Protein AF-A0A833PHZ0-F1 (afdb_monomer_lite)

Radius of gyration: 19.5 Å; chains: 1; bounding box: 39×34×59 Å

pLDDT: mean 74.81, std 15.85, range [38.16, 96.31]

Sequence (160 aa):
MSDGTDTYTISDLANEIWSNSSKGFELNLDNIILKSDTEKIKIKILSSNVYVPFDQYNLILNQSTQLLPIYKHTYAQTTNDQKMYQIDFENYGMLTINQEIKGHLSLVYTQGEDTVSCGDRNISCKGLSVDQLKQNFTFNNVKIGSDTINGNFYFAGVFQ

Foldseek 3Di:
DDPPPFDWDFDDDPPDQWDDDPFWIWGWQFFGWTATPVDRPDTDTDTDIDTGTQPAWAKDKQNHDTWAWPVVQWDWDDDDQWIWTWTATDQQFIKIWIQGVVGAIKIWTDDPPDIFIAADNVGHQPQWDADPQRFKIAHDQGDTPPMGIGIIGGHPDDDD

Structure (mmCIF, N/CA/C/O backbone):
data_AF-A0A833PHZ0-F1
#
_entry.id   AF-A0A833PHZ0-F1
#
loop_
_atom_site.group_PDB
_atom_site.id
_atom_site.type_symbol
_atom_site.label_atom_id
_atom_site.label_alt_id
_atom_site.label_comp_id
_atom_site.label_asym_id
_atom_site.label_entity_id
_atom_site.label_seq_id
_atom_site.pdbx_PDB_ins_code
_atom_site.Cartn_x
_atom_site.Cartn_y
_atom_site.Cartn_z
_atom_site.occupancy
_atom_site.B_iso_or_equiv
_atom_site.auth_seq_id
_atom_site.auth_comp_id
_atom_site.auth_asym_id
_atom_site.auth_atom_id
_atom_site.pdbx_PDB_model_num
ATOM 1 N N . MET A 1 1 ? -14.224 15.775 39.101 1.00 38.16 1 MET A N 1
ATOM 2 C CA . MET A 1 1 ? -15.000 14.532 38.916 1.00 38.16 1 MET A CA 1
ATOM 3 C C . MET A 1 1 ? -14.149 13.665 38.011 1.00 38.16 1 MET A C 1
ATOM 5 O O . MET A 1 1 ? -13.716 14.188 36.995 1.00 38.16 1 MET A O 1
ATOM 9 N N . SER A 1 2 ? -13.751 12.458 38.425 1.00 39.41 2 SER A N 1
ATOM 10 C CA . SER A 1 2 ? -12.948 11.598 37.550 1.00 39.41 2 SER A CA 1
ATOM 11 C C . SER A 1 2 ? -13.857 11.051 36.458 1.00 39.41 2 SER A C 1
ATOM 13 O O . SER A 1 2 ? -14.816 10.349 36.781 1.00 39.41 2 SER A O 1
ATOM 15 N N . ASP A 1 3 ? -13.563 11.364 35.200 1.00 39.84 3 ASP A N 1
ATOM 16 C CA . ASP A 1 3 ? -14.114 10.639 34.058 1.00 39.84 3 ASP A CA 1
ATOM 17 C C . ASP A 1 3 ? -13.583 9.205 34.130 1.00 39.84 3 ASP A C 1
ATOM 19 O O . ASP A 1 3 ? -12.481 8.892 33.678 1.00 39.84 3 ASP A O 1
ATOM 23 N N . GLY A 1 4 ? -14.331 8.350 34.830 1.00 43.94 4 GLY A N 1
ATOM 24 C CA . GLY A 1 4 ? -14.030 6.936 34.983 1.00 43.94 4 GLY A CA 1
ATOM 25 C C . GLY A 1 4 ? -14.159 6.270 33.626 1.00 43.94 4 GLY A C 1
ATOM 26 O O . GLY A 1 4 ? -15.249 5.879 33.221 1.00 43.94 4 GLY A O 1
ATOM 27 N N . THR A 1 5 ? -13.052 6.196 32.897 1.00 52.91 5 THR A N 1
ATOM 28 C CA . THR A 1 5 ? -12.986 5.402 31.677 1.00 52.91 5 THR A CA 1
ATOM 29 C C . THR A 1 5 ? -12.946 3.948 32.127 1.00 52.91 5 THR A C 1
ATOM 31 O O . THR A 1 5 ? -11.944 3.503 32.683 1.00 52.91 5 THR A O 1
ATOM 34 N N . ASP A 1 6 ? -14.061 3.235 31.981 1.00 55.09 6 ASP A N 1
ATOM 35 C CA . ASP A 1 6 ? -14.104 1.806 32.278 1.00 55.09 6 ASP A CA 1
ATOM 36 C C . ASP A 1 6 ? -13.155 1.067 31.323 1.00 55.09 6 ASP A C 1
ATOM 38 O O . ASP A 1 6 ? -13.377 1.036 30.110 1.00 55.09 6 ASP A O 1
ATOM 42 N N . THR A 1 7 ? -12.116 0.445 31.874 1.00 54.03 7 THR A N 1
ATOM 43 C CA . THR A 1 7 ? -11.225 -0.456 31.136 1.00 54.03 7 THR A CA 1
ATOM 44 C C . THR A 1 7 ? -11.801 -1.872 31.167 1.00 54.03 7 THR A C 1
ATOM 46 O O . THR A 1 7 ? -12.229 -2.357 32.219 1.00 54.03 7 THR A O 1
ATOM 49 N N . TYR A 1 8 ? -11.825 -2.533 30.007 1.00 58.41 8 TYR A N 1
ATOM 50 C CA . TYR A 1 8 ? -12.298 -3.909 29.860 1.00 58.41 8 TYR A CA 1
ATOM 51 C C . TYR A 1 8 ? -11.188 -4.793 29.295 1.00 58.41 8 TYR A C 1
ATOM 53 O O . TYR A 1 8 ? -10.456 -4.378 28.396 1.00 58.41 8 TYR A O 1
ATOM 61 N N . THR A 1 9 ? -11.111 -6.030 29.779 1.00 53.06 9 THR A N 1
ATOM 62 C CA . THR A 1 9 ? -10.201 -7.056 29.264 1.00 53.06 9 THR A CA 1
ATOM 63 C C . THR A 1 9 ? -10.953 -8.076 28.407 1.00 53.06 9 THR A C 1
ATOM 65 O O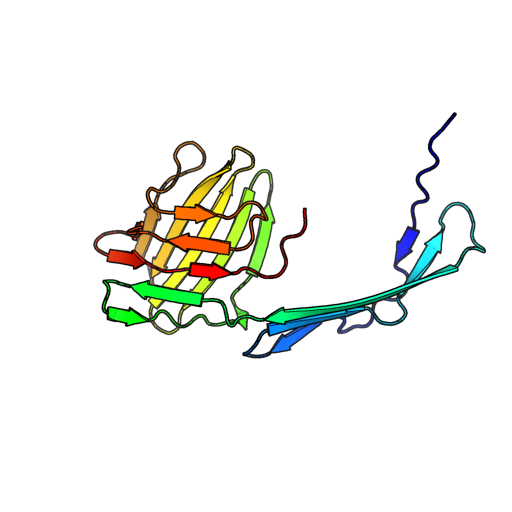 . THR A 1 9 ? -12.086 -8.466 28.708 1.00 53.06 9 THR A O 1
ATOM 68 N N . ILE A 1 10 ? -10.323 -8.496 27.305 1.00 59.22 10 ILE A N 1
ATOM 69 C CA . ILE A 1 10 ? -10.825 -9.559 26.426 1.00 59.22 10 ILE A CA 1
ATOM 70 C C . ILE A 1 10 ? -10.413 -10.895 27.038 1.00 59.22 10 ILE A C 1
ATOM 72 O O . ILE A 1 10 ? -9.230 -11.117 27.286 1.00 59.22 10 ILE A O 1
ATOM 76 N N . SER A 1 11 ? -11.385 -11.766 27.309 1.00 56.97 11 SER A N 1
ATOM 77 C CA . SER A 1 11 ? -11.133 -12.998 28.073 1.00 56.97 11 SER A CA 1
ATOM 78 C C . SER A 1 11 ? -11.294 -14.301 27.295 1.00 56.97 11 SER A C 1
ATOM 80 O O . SER A 1 11 ? -10.851 -15.332 27.789 1.00 56.97 11 SER A O 1
ATOM 82 N N . ASP A 1 12 ? -11.880 -14.249 26.101 1.00 54.75 12 ASP A N 1
ATOM 83 C CA . ASP A 1 12 ? -12.047 -15.401 25.214 1.00 54.75 12 ASP A CA 1
ATOM 84 C C . ASP A 1 12 ? -12.033 -14.889 23.771 1.00 54.75 12 ASP A C 1
ATOM 86 O O . ASP A 1 12 ? -13.008 -14.306 23.294 1.00 54.75 12 ASP A O 1
ATOM 90 N N . LEU A 1 13 ? -10.883 -15.011 23.108 1.00 53.28 13 LEU A N 1
ATOM 91 C CA . LEU A 1 13 ? -10.749 -14.708 21.688 1.00 53.28 13 LEU A CA 1
ATOM 92 C C . LEU A 1 13 ? -10.835 -16.041 20.940 1.00 53.28 13 LEU A C 1
ATOM 94 O O . LEU A 1 13 ? -10.056 -16.949 21.233 1.00 53.28 13 LEU A O 1
ATOM 98 N N . ALA A 1 14 ? -11.767 -16.180 19.995 1.00 58.47 14 ALA A N 1
ATOM 99 C CA . ALA A 1 14 ? -11.795 -17.362 19.139 1.00 58.47 14 ALA A CA 1
ATOM 100 C C . ALA A 1 14 ? -10.457 -17.496 18.385 1.00 58.47 14 ALA A C 1
ATOM 102 O O . ALA A 1 14 ? -9.856 -16.493 17.998 1.00 58.47 14 ALA A O 1
ATOM 103 N N . ASN A 1 15 ? -10.001 -18.734 18.162 1.00 53.81 15 ASN A N 1
ATOM 104 C CA . ASN A 1 15 ? -8.712 -19.002 17.508 1.00 53.81 15 ASN A CA 1
ATOM 105 C C . ASN A 1 15 ? -8.618 -18.416 16.085 1.00 53.81 15 ASN A C 1
ATOM 107 O O . ASN A 1 15 ? -7.516 -18.168 15.608 1.00 53.81 15 ASN A O 1
ATOM 111 N N . GLU A 1 16 ? -9.756 -18.168 15.431 1.00 54.94 16 GLU A N 1
ATOM 112 C CA . GLU A 1 16 ? -9.846 -17.542 14.109 1.00 54.94 16 GLU A CA 1
ATOM 113 C C . GLU A 1 16 ? -10.962 -16.485 14.109 1.00 54.94 16 GLU A C 1
ATOM 115 O O . GLU A 1 16 ? -12.099 -16.749 13.731 1.00 54.94 16 GLU A O 1
ATOM 120 N N . ILE A 1 17 ? -10.646 -15.275 14.578 1.00 53.19 17 ILE A N 1
ATOM 121 C CA . ILE A 1 17 ? -11.541 -14.101 14.480 1.00 53.19 17 ILE A CA 1
ATOM 122 C C . ILE A 1 17 ? -11.432 -13.379 13.132 1.00 53.19 17 ILE A C 1
ATOM 124 O O . ILE A 1 17 ? -12.226 -12.487 12.833 1.00 53.19 17 ILE A O 1
ATOM 128 N N . TRP A 1 18 ? -10.437 -13.740 12.323 1.00 54.25 18 TRP A N 1
ATOM 129 C CA . TRP A 1 18 ? -10.233 -13.188 10.995 1.00 54.25 18 TRP A CA 1
ATOM 130 C C . TRP A 1 18 ? -10.077 -14.300 9.965 1.00 54.25 18 TRP A C 1
ATOM 132 O O . TRP A 1 18 ? -9.490 -15.347 10.241 1.00 54.25 18 TRP A O 1
ATOM 142 N N . SER A 1 19 ? -10.546 -14.043 8.748 1.00 49.50 19 SER A N 1
ATOM 143 C CA . SER A 1 19 ? -10.269 -14.883 7.590 1.00 49.50 19 SER A CA 1
ATOM 144 C C . SER A 1 19 ? -9.878 -14.024 6.389 1.00 49.50 19 SER A C 1
ATOM 146 O O . SER A 1 19 ? -10.340 -12.894 6.223 1.00 49.50 19 SER A O 1
ATOM 148 N N . ASN A 1 20 ? -8.982 -14.559 5.562 1.00 48.84 20 ASN A N 1
ATOM 149 C CA . ASN A 1 20 ? -8.553 -13.925 4.322 1.00 48.84 20 ASN A CA 1
ATOM 150 C C . ASN A 1 20 ? -9.109 -14.721 3.143 1.00 48.84 20 ASN A C 1
ATOM 152 O O . ASN A 1 20 ? -8.889 -15.928 3.044 1.00 48.84 20 ASN A O 1
ATOM 156 N N . SER A 1 21 ? -9.774 -14.037 2.216 1.00 58.16 21 SER A N 1
ATOM 157 C CA . SER A 1 21 ? -10.143 -14.587 0.910 1.00 58.16 21 SER A CA 1
ATOM 158 C C . SER A 1 21 ? -9.359 -13.888 -0.202 1.00 58.16 21 SER A C 1
ATOM 160 O O . SER A 1 21 ? -8.727 -12.860 0.016 1.00 58.16 21 SER A O 1
ATOM 162 N N . SER A 1 22 ? -9.448 -14.380 -1.438 1.00 54.06 22 SER A N 1
ATOM 163 C CA . SER A 1 22 ? -8.901 -13.660 -2.599 1.00 54.06 22 SER A CA 1
ATOM 164 C C . SER A 1 22 ? -9.659 -12.365 -2.940 1.00 54.06 22 SER A C 1
ATOM 166 O O . SER A 1 22 ? -9.317 -11.708 -3.919 1.00 54.06 22 SER A O 1
ATOM 168 N N . LYS A 1 23 ? -10.736 -12.039 -2.211 1.00 54.50 23 LYS A N 1
ATOM 169 C CA . LYS A 1 23 ? -11.645 -10.916 -2.492 1.00 54.50 23 LYS A CA 1
ATOM 170 C C . LYS A 1 23 ? -11.745 -9.905 -1.355 1.00 54.50 23 LYS A C 1
ATOM 172 O O . LYS A 1 23 ? -12.279 -8.824 -1.581 1.00 54.50 23 LYS A O 1
ATOM 177 N N . GLY A 1 24 ? -11.250 -10.229 -0.164 1.00 58.00 24 GLY A N 1
ATOM 178 C CA . GLY A 1 24 ? -11.343 -9.359 1.001 1.00 58.00 24 GLY A CA 1
ATOM 179 C C . GLY A 1 24 ? -10.894 -10.018 2.299 1.00 58.00 24 GLY A C 1
ATOM 180 O O . GLY A 1 24 ? -10.804 -11.249 2.391 1.00 58.00 24 GLY A O 1
ATOM 181 N N . PHE A 1 25 ? -10.635 -9.161 3.281 1.00 59.34 25 PHE A N 1
ATOM 182 C CA . PHE A 1 25 ? -10.426 -9.482 4.686 1.00 59.34 25 PHE A CA 1
ATOM 183 C C . PHE A 1 25 ? -11.773 -9.488 5.403 1.00 59.34 25 PHE A C 1
ATOM 185 O O . PHE A 1 25 ? -12.565 -8.558 5.253 1.00 59.34 25 PHE A O 1
ATOM 192 N N . GLU A 1 26 ? -12.023 -10.509 6.206 1.00 57.72 26 GLU A N 1
ATOM 193 C CA . GLU A 1 26 ? -13.229 -10.613 7.013 1.00 57.72 26 GLU A CA 1
ATOM 194 C C . GLU A 1 26 ? -12.839 -10.729 8.484 1.00 57.72 26 GLU A C 1
ATOM 196 O O . GLU A 1 26 ? -12.120 -11.649 8.869 1.00 57.72 26 GLU A O 1
ATOM 201 N N . LEU A 1 27 ? -13.305 -9.788 9.301 1.00 62.47 27 LEU A N 1
ATOM 202 C CA . LEU A 1 27 ? -13.222 -9.827 10.753 1.00 62.47 27 LEU A CA 1
ATOM 203 C C . LEU A 1 27 ? -14.605 -10.163 11.292 1.00 62.47 27 LEU A C 1
ATOM 205 O O . LEU A 1 27 ? -15.525 -9.355 11.171 1.00 62.47 27 LEU A O 1
ATOM 209 N N . ASN A 1 28 ? -14.721 -11.321 11.924 1.00 64.25 28 ASN A N 1
ATOM 210 C CA . ASN A 1 28 ? -15.931 -11.752 12.602 1.00 64.25 28 ASN A CA 1
ATOM 211 C C . ASN A 1 28 ? -15.617 -11.870 14.090 1.00 64.25 28 ASN A C 1
ATOM 213 O O . ASN A 1 28 ? -15.072 -12.864 14.570 1.00 64.25 28 ASN A O 1
ATOM 217 N N . LEU A 1 29 ? -15.941 -10.812 14.824 1.00 65.19 29 LEU A N 1
ATOM 218 C CA . LEU A 1 29 ? -15.973 -10.826 16.275 1.00 65.19 29 LEU A CA 1
ATOM 219 C C . LEU A 1 29 ? -17.385 -11.237 16.656 1.00 65.19 29 LEU A C 1
ATOM 221 O O . LEU A 1 29 ? -18.289 -10.409 16.618 1.00 65.19 29 LEU A O 1
ATOM 225 N N . ASP A 1 30 ? -17.591 -12.500 17.002 1.00 64.56 30 ASP A N 1
ATOM 226 C CA . ASP A 1 30 ? -18.877 -12.932 17.533 1.00 64.56 30 ASP A CA 1
ATOM 227 C C . ASP A 1 30 ? -18.760 -13.231 19.023 1.00 64.56 30 ASP A C 1
ATOM 229 O O . ASP A 1 30 ? -17.915 -14.013 19.458 1.00 64.56 30 ASP A O 1
ATOM 233 N N . ASN A 1 31 ? -19.626 -12.592 19.804 1.00 65.12 31 ASN A N 1
ATOM 234 C CA . ASN A 1 31 ? -19.807 -12.843 21.226 1.00 65.12 31 ASN A CA 1
ATOM 235 C C . ASN A 1 31 ? -18.535 -12.690 22.079 1.00 65.12 31 ASN A C 1
ATOM 237 O O . ASN A 1 31 ? -18.330 -13.445 23.032 1.00 65.12 31 ASN A O 1
ATOM 241 N N . ILE A 1 32 ? -17.697 -11.683 21.798 1.00 68.88 32 ILE A N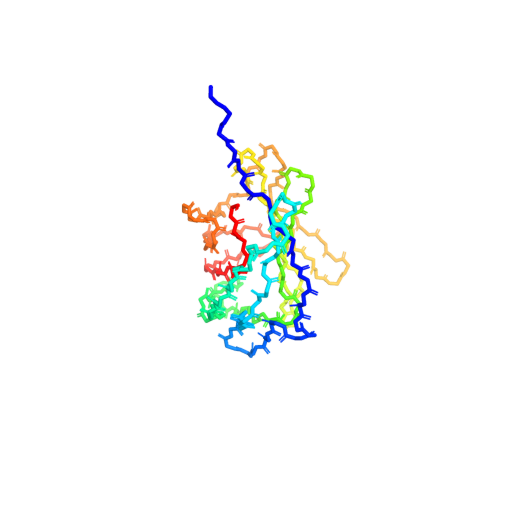 1
ATOM 242 C CA . ILE A 1 32 ? -16.525 -11.406 22.636 1.00 68.88 32 ILE A CA 1
ATOM 243 C C . ILE A 1 32 ? -16.980 -10.908 24.005 1.00 68.88 32 ILE A C 1
ATOM 245 O O . ILE A 1 32 ? -17.614 -9.858 24.136 1.00 68.88 32 ILE A O 1
ATOM 249 N N . ILE A 1 33 ? -16.607 -11.664 25.036 1.00 74.50 33 ILE A N 1
ATOM 250 C CA . ILE A 1 33 ? -16.919 -11.366 26.430 1.00 74.50 33 ILE A CA 1
ATOM 251 C C . ILE A 1 33 ? -15.894 -10.366 26.971 1.00 74.50 33 ILE A C 1
ATOM 253 O O . ILE A 1 33 ? -14.736 -10.709 27.240 1.00 74.50 33 ILE A O 1
ATOM 257 N N . LEU A 1 34 ? -16.357 -9.134 27.176 1.00 67.25 34 LEU A N 1
ATOM 258 C CA . LEU A 1 34 ? -15.633 -8.053 27.831 1.00 67.25 34 LEU A CA 1
ATOM 259 C C . LEU A 1 34 ? -15.916 -8.087 29.335 1.00 67.25 34 LEU A C 1
ATOM 261 O O . LEU A 1 34 ? -17.074 -8.001 29.760 1.00 67.25 34 LEU A O 1
ATOM 265 N N . LYS A 1 35 ? -14.859 -8.184 30.143 1.00 73.88 35 LYS A N 1
ATOM 266 C CA . LYS A 1 35 ? -14.949 -8.165 31.609 1.00 73.88 35 LYS A CA 1
ATOM 267 C C . LYS A 1 35 ? -14.416 -6.842 32.138 1.00 73.88 35 LYS A C 1
ATOM 269 O O . LYS A 1 35 ? -13.348 -6.403 31.724 1.00 73.88 35 LYS A O 1
ATOM 274 N N . SER A 1 36 ? -15.178 -6.200 33.021 1.00 67.31 36 SER A N 1
ATOM 275 C CA . SER A 1 36 ? -14.726 -4.993 33.715 1.00 67.31 36 SER A CA 1
ATOM 276 C C . SER A 1 36 ? -13.757 -5.363 34.838 1.00 67.31 36 SER A C 1
ATOM 278 O O . SER A 1 36 ? -14.046 -6.239 35.659 1.00 67.31 36 SER A O 1
ATOM 280 N N . ASP A 1 37 ? -12.627 -4.659 34.889 1.00 64.56 37 ASP A N 1
ATOM 281 C CA . ASP A 1 37 ? -11.620 -4.846 35.938 1.00 64.56 37 ASP A CA 1
ATOM 282 C C . ASP A 1 37 ? -12.070 -4.238 37.283 1.00 64.56 37 ASP A C 1
ATOM 284 O O . ASP A 1 37 ? -11.667 -4.700 38.353 1.00 64.56 37 ASP A O 1
ATOM 288 N N . THR A 1 38 ? -12.937 -3.222 37.239 1.00 67.88 38 THR A N 1
ATOM 289 C CA . THR A 1 38 ? -13.469 -2.498 38.407 1.00 67.88 38 THR A CA 1
ATOM 290 C C . THR A 1 38 ? -14.766 -3.105 38.935 1.00 67.88 38 THR A C 1
ATOM 292 O O . THR A 1 38 ? -14.998 -3.127 40.144 1.00 67.88 38 THR A O 1
ATOM 295 N N . GLU A 1 39 ? -15.596 -3.659 38.053 1.00 62.72 39 GLU A N 1
ATOM 296 C CA . GLU A 1 39 ? -16.873 -4.274 38.387 1.00 62.72 39 GLU A CA 1
ATOM 297 C C . GLU A 1 39 ? -16.923 -5.708 37.850 1.00 62.72 39 GLU A C 1
ATOM 299 O O . GLU A 1 39 ? -17.465 -5.964 36.777 1.00 62.72 39 GLU A O 1
ATOM 304 N N . LYS A 1 40 ? -16.423 -6.673 38.638 1.00 56.84 40 LYS A N 1
ATOM 305 C CA . LYS A 1 40 ? -16.358 -8.116 38.300 1.00 56.84 40 LYS A CA 1
ATOM 306 C C . LYS A 1 40 ? -17.678 -8.754 37.812 1.00 56.84 40 LYS A C 1
ATOM 308 O O . LYS A 1 40 ? -17.670 -9.907 37.394 1.00 56.84 40 LYS A O 1
ATOM 313 N N . ILE A 1 41 ? -18.804 -8.043 37.899 1.00 58.28 41 ILE A N 1
ATOM 314 C CA . ILE A 1 41 ? -20.158 -8.504 37.565 1.00 58.28 41 ILE A CA 1
ATOM 315 C C . ILE A 1 41 ? -20.664 -7.906 36.232 1.00 58.28 41 ILE A C 1
ATOM 317 O O . ILE A 1 41 ? -21.579 -8.461 35.627 1.00 58.28 41 ILE A O 1
ATOM 321 N N . LYS A 1 42 ? -20.072 -6.818 35.711 1.00 57.91 42 LYS A N 1
ATOM 322 C CA . LYS A 1 42 ? -20.470 -6.253 34.410 1.00 57.91 42 LYS A CA 1
ATOM 323 C C . LYS A 1 42 ? -19.792 -7.008 33.270 1.00 57.91 42 LYS A C 1
ATOM 325 O O . LYS A 1 42 ? -18.630 -6.767 32.946 1.00 57.91 42 LYS A O 1
ATOM 330 N N . ILE A 1 43 ? -20.558 -7.899 32.648 1.00 66.31 43 ILE A N 1
ATOM 331 C CA . ILE A 1 43 ? -20.209 -8.550 31.386 1.00 66.31 43 ILE A CA 1
ATOM 332 C C . ILE A 1 43 ? -20.818 -7.732 30.248 1.00 66.31 43 ILE A C 1
ATOM 334 O O . ILE A 1 43 ? -22.031 -7.516 30.220 1.00 66.31 43 ILE A O 1
ATOM 338 N N . LYS A 1 44 ? -19.985 -7.283 29.307 1.00 67.81 44 LYS A N 1
ATOM 339 C CA . LYS A 1 44 ? -20.446 -6.747 28.021 1.00 67.81 44 LYS A CA 1
ATOM 340 C C . LYS A 1 44 ? -20.099 -7.733 26.919 1.00 67.81 44 LYS A C 1
ATOM 342 O O . LYS A 1 44 ? -19.070 -8.398 26.978 1.00 67.81 44 LYS A O 1
ATOM 347 N N . ILE A 1 45 ? -20.970 -7.813 25.924 1.00 66.75 45 ILE A N 1
ATOM 348 C CA . ILE A 1 45 ? -20.763 -8.644 24.745 1.00 66.75 45 ILE A CA 1
ATOM 349 C C . ILE A 1 45 ? -20.505 -7.703 23.574 1.00 66.75 45 ILE A C 1
ATOM 351 O O . ILE A 1 45 ? -21.299 -6.793 23.330 1.00 66.75 45 ILE A O 1
ATOM 355 N N . LEU A 1 46 ? -19.381 -7.901 22.890 1.00 63.28 46 LEU A N 1
ATOM 356 C CA . LEU A 1 46 ? -19.057 -7.218 21.646 1.00 63.28 46 LEU A CA 1
ATOM 357 C C . LEU A 1 46 ? -19.220 -8.206 20.493 1.00 63.28 46 LEU A C 1
ATOM 359 O O . LEU A 1 46 ? -18.495 -9.199 20.429 1.00 63.28 46 LEU A O 1
ATOM 363 N N . SER A 1 47 ? -20.131 -7.887 19.576 1.00 63.12 47 SER A N 1
ATOM 364 C CA . SER A 1 47 ? -20.201 -8.532 18.266 1.00 63.12 47 SER A CA 1
ATOM 365 C C . SER A 1 47 ? -19.973 -7.486 17.175 1.00 63.12 47 SER A C 1
ATOM 367 O O . SER A 1 47 ? -20.552 -6.400 17.223 1.00 63.12 47 SER A O 1
ATOM 369 N N . SER A 1 48 ? -19.111 -7.789 16.211 1.00 58.38 48 SER A N 1
ATOM 370 C CA . SER A 1 48 ? -18.790 -6.938 15.068 1.00 58.38 48 SER A CA 1
ATOM 371 C C . SER A 1 48 ? -18.386 -7.805 13.886 1.00 58.38 48 SER A C 1
ATOM 373 O O . SER A 1 48 ? -17.473 -8.617 14.006 1.00 58.38 48 SER A O 1
ATOM 375 N N . ASN A 1 49 ? -19.031 -7.586 12.745 1.00 50.09 49 ASN A N 1
ATOM 376 C CA . ASN A 1 49 ? -18.661 -8.216 11.486 1.00 50.09 49 ASN A CA 1
ATOM 377 C C . ASN A 1 49 ? -18.211 -7.116 10.526 1.00 50.09 49 ASN A C 1
ATOM 379 O O . ASN A 1 49 ? -18.980 -6.202 10.216 1.00 50.09 49 ASN A O 1
ATOM 383 N N . VAL A 1 50 ? -16.959 -7.182 10.084 1.00 54.50 50 VAL A N 1
ATOM 384 C CA . VAL A 1 50 ? -16.350 -6.215 9.171 1.00 54.50 50 VAL A CA 1
ATOM 385 C C . VAL A 1 50 ? -15.788 -6.983 7.987 1.00 54.50 50 VAL A C 1
ATOM 387 O O . VAL A 1 50 ? -14.837 -7.744 8.129 1.00 54.50 50 VAL A O 1
ATOM 390 N N . TYR A 1 51 ? -16.361 -6.754 6.810 1.00 54.69 51 TYR A N 1
ATOM 391 C CA . TYR A 1 51 ? -15.813 -7.236 5.550 1.00 54.69 51 TYR A CA 1
ATOM 392 C C . TYR A 1 51 ? -15.151 -6.076 4.820 1.00 54.69 51 TYR A C 1
ATOM 394 O O . TYR A 1 51 ? -15.780 -5.040 4.590 1.00 54.69 51 TYR A O 1
ATOM 402 N N . VAL A 1 52 ? -13.888 -6.253 4.450 1.00 59.47 52 VAL A N 1
ATOM 403 C CA . VAL A 1 52 ? -13.114 -5.255 3.730 1.00 59.47 52 VAL A CA 1
ATOM 404 C C . VAL A 1 52 ? -12.637 -5.841 2.404 1.00 59.47 52 VAL A C 1
ATOM 406 O O . VAL A 1 52 ? -11.766 -6.713 2.404 1.00 59.47 52 VAL A O 1
ATOM 409 N N . PRO A 1 53 ? -13.194 -5.401 1.266 1.00 54.69 53 PRO A N 1
ATOM 410 C CA . PRO A 1 53 ? -12.855 -5.983 -0.018 1.00 54.69 53 PRO A CA 1
ATOM 411 C C . PRO A 1 53 ? -11.444 -5.573 -0.467 1.00 54.69 53 PRO A C 1
ATOM 413 O O . PRO A 1 53 ? -10.996 -4.451 -0.238 1.00 54.69 53 PRO A O 1
ATOM 416 N N . PHE A 1 54 ? -10.745 -6.492 -1.132 1.00 59.06 54 PHE A N 1
ATOM 417 C CA . PHE A 1 54 ? -9.429 -6.263 -1.737 1.00 59.06 54 PHE A CA 1
ATOM 418 C C . PHE A 1 54 ? -9.517 -5.748 -3.188 1.00 59.06 54 PHE A C 1
ATOM 420 O O . PHE A 1 54 ? -8.496 -5.583 -3.846 1.00 59.06 54 PHE A O 1
ATOM 427 N N . ASP A 1 55 ? -10.718 -5.503 -3.715 1.00 55.72 55 ASP A N 1
ATOM 428 C CA . ASP A 1 55 ? -10.989 -5.215 -5.132 1.00 55.72 55 ASP A CA 1
ATOM 429 C C . ASP A 1 55 ? -10.732 -3.760 -5.573 1.00 55.72 55 ASP A C 1
ATOM 431 O O . ASP A 1 55 ? -10.962 -3.413 -6.731 1.00 55.72 55 ASP A O 1
ATOM 435 N N . GLN A 1 56 ? -10.196 -2.909 -4.699 1.00 64.44 56 GLN A N 1
ATOM 436 C CA . GLN A 1 56 ? -9.874 -1.516 -5.019 1.00 64.44 56 GLN A CA 1
ATOM 437 C C . GLN A 1 56 ? -8.385 -1.319 -5.327 1.00 64.44 56 GLN A C 1
ATOM 439 O O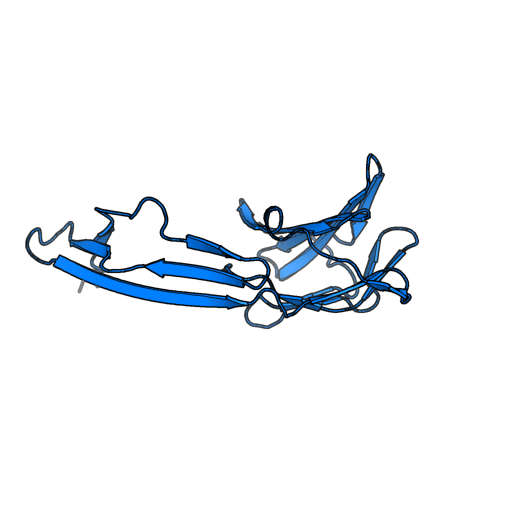 . GLN A 1 56 ? -7.723 -0.459 -4.738 1.00 64.44 56 GLN A O 1
ATOM 444 N N . TYR A 1 57 ? -7.848 -2.110 -6.259 1.00 70.69 57 TYR A N 1
ATOM 445 C CA . TYR A 1 57 ? -6.520 -1.858 -6.812 1.00 70.69 57 TYR A CA 1
ATOM 446 C C . TYR A 1 57 ? -6.522 -1.823 -8.339 1.00 70.69 57 TYR A C 1
ATOM 448 O O . TYR A 1 57 ? -7.182 -2.609 -9.016 1.00 70.69 57 TYR A O 1
ATOM 456 N N . ASN A 1 58 ? -5.734 -0.904 -8.883 1.00 80.00 58 ASN A N 1
ATOM 457 C CA . ASN A 1 58 ? -5.432 -0.827 -10.307 1.00 80.00 58 ASN A CA 1
ATOM 458 C C . ASN A 1 58 ? -4.019 -0.276 -10.488 1.00 80.00 58 ASN A C 1
ATOM 460 O O . ASN A 1 58 ? -3.827 0.796 -11.057 1.00 80.00 58 ASN A O 1
ATOM 464 N N . LEU A 1 59 ? -3.031 -0.963 -9.915 1.00 81.94 59 LEU A N 1
ATOM 465 C CA . LEU A 1 59 ? -1.638 -0.559 -10.046 1.00 81.94 59 LEU A CA 1
ATOM 466 C C . LEU A 1 59 ? -1.095 -0.995 -11.409 1.00 81.94 59 LEU A C 1
ATOM 468 O O . LEU A 1 59 ? -1.144 -2.170 -11.765 1.00 81.94 59 LEU A O 1
ATOM 472 N N . ILE A 1 60 ? -0.573 -0.033 -12.165 1.00 84.38 60 ILE A N 1
ATOM 473 C CA . ILE A 1 60 ? -0.038 -0.212 -13.512 1.00 84.38 60 ILE A CA 1
ATOM 474 C C . ILE A 1 60 ? 1.417 0.255 -13.529 1.00 84.38 60 ILE A C 1
ATOM 476 O O . ILE A 1 60 ? 1.706 1.434 -13.305 1.00 84.38 60 ILE A O 1
ATOM 480 N N . LEU A 1 61 ? 2.322 -0.663 -13.855 1.00 85.62 61 LEU A N 1
ATOM 481 C CA . LEU A 1 61 ? 3.729 -0.403 -14.124 1.00 85.62 61 LEU A CA 1
ATOM 482 C C . LEU A 1 61 ? 3.919 -0.035 -15.602 1.00 85.62 61 LEU A C 1
ATOM 484 O O . LEU A 1 61 ? 3.411 -0.710 -16.503 1.00 85.62 61 LEU A O 1
ATOM 488 N N . ASN A 1 62 ? 4.645 1.055 -15.858 1.00 87.88 62 ASN A N 1
ATOM 489 C CA . ASN A 1 62 ? 5.018 1.519 -17.199 1.00 87.88 62 ASN A CA 1
ATOM 490 C C . ASN A 1 62 ? 3.834 1.579 -18.180 1.00 87.88 62 ASN A C 1
ATOM 492 O O . ASN A 1 62 ? 3.957 1.217 -19.349 1.00 87.88 62 ASN A O 1
ATOM 496 N N . GLN A 1 63 ? 2.672 2.019 -17.680 1.00 79.38 63 GLN A N 1
ATOM 497 C CA . GLN A 1 63 ? 1.425 2.237 -18.435 1.00 79.38 63 GLN A CA 1
ATOM 498 C C . GLN A 1 63 ? 0.813 0.996 -19.111 1.00 79.38 63 GLN A C 1
ATOM 500 O O . GLN A 1 63 ? -0.217 1.118 -19.767 1.00 79.38 63 GLN A O 1
ATOM 505 N N . SER A 1 64 ? 1.415 -0.184 -18.966 1.00 82.75 64 SER A N 1
ATOM 506 C CA . SER A 1 64 ? 1.070 -1.366 -19.768 1.00 82.75 64 SER A CA 1
ATOM 507 C C . SER A 1 64 ? 0.940 -2.645 -18.954 1.00 82.75 64 SER A C 1
ATOM 509 O O . SER A 1 64 ? 0.207 -3.545 -19.352 1.00 82.75 64 SER A O 1
ATOM 511 N N . THR A 1 65 ? 1.626 -2.736 -17.816 1.00 85.38 65 THR A N 1
ATOM 512 C CA . THR A 1 65 ? 1.684 -3.962 -17.021 1.00 85.38 65 THR A CA 1
ATOM 513 C C . THR A 1 65 ? 0.863 -3.792 -15.756 1.00 85.38 65 THR A C 1
ATOM 515 O O . THR A 1 65 ? 1.205 -2.977 -14.903 1.00 85.38 65 THR A O 1
ATOM 518 N N . GLN A 1 66 ? -0.221 -4.553 -15.622 1.00 86.06 66 GLN A N 1
ATOM 519 C CA . GLN A 1 66 ? -0.988 -4.588 -14.382 1.00 86.06 66 GLN A CA 1
ATOM 520 C C . GLN A 1 66 ? -0.207 -5.362 -13.312 1.00 86.06 66 GLN A C 1
ATOM 522 O O . GLN A 1 66 ? 0.209 -6.495 -13.542 1.00 86.06 66 GLN A O 1
ATOM 527 N N . LEU A 1 67 ? -0.022 -4.752 -12.144 1.00 83.38 67 LEU A N 1
ATOM 528 C CA . LEU A 1 67 ? 0.587 -5.389 -10.983 1.00 83.38 67 LEU A CA 1
ATOM 529 C C . LEU A 1 67 ? -0.490 -6.155 -10.210 1.00 83.38 67 LEU A C 1
ATOM 531 O O . LEU A 1 67 ? -1.459 -5.560 -9.734 1.00 83.38 67 LEU A O 1
ATOM 535 N N . LEU A 1 68 ? -0.319 -7.473 -10.095 1.00 84.00 68 LEU A N 1
ATOM 536 C CA . LEU A 1 68 ? -1.237 -8.362 -9.383 1.00 84.00 68 LEU A CA 1
ATOM 537 C C . LEU A 1 68 ? -0.688 -8.663 -7.978 1.00 84.00 68 LEU A C 1
ATOM 539 O O . LEU A 1 68 ? 0.378 -9.275 -7.876 1.00 84.00 68 LEU A O 1
ATOM 543 N N . PRO A 1 69 ? -1.358 -8.222 -6.899 1.00 79.50 69 PRO A N 1
ATOM 544 C CA . PRO A 1 69 ? -0.897 -8.425 -5.534 1.00 79.50 69 PRO A CA 1
ATOM 545 C C . PRO A 1 69 ? -1.095 -9.874 -5.068 1.00 79.50 69 PRO A C 1
ATOM 547 O O . PRO A 1 69 ? -2.138 -10.490 -5.288 1.00 79.50 69 PRO A O 1
ATOM 550 N N . ILE A 1 70 ? -0.121 -10.394 -4.326 1.00 77.69 70 ILE A N 1
ATOM 551 C CA . ILE A 1 70 ? -0.220 -11.636 -3.562 1.00 77.69 70 ILE A CA 1
ATOM 552 C C . ILE A 1 70 ? -0.851 -11.287 -2.208 1.00 77.69 70 ILE A C 1
ATOM 554 O O . ILE A 1 70 ? -0.159 -10.956 -1.245 1.00 77.69 70 ILE A O 1
ATOM 558 N N . TYR A 1 71 ? -2.181 -11.361 -2.115 1.00 69.38 71 TYR A N 1
ATOM 559 C CA . TYR A 1 71 ? -2.933 -10.851 -0.954 1.00 69.38 71 TYR A CA 1
ATOM 560 C C . TYR A 1 71 ? -2.456 -11.368 0.407 1.00 69.38 71 TYR A C 1
ATOM 562 O O . TYR A 1 71 ? -2.381 -10.602 1.360 1.00 69.38 71 TYR A O 1
ATOM 570 N N . LYS A 1 72 ? -2.071 -12.647 0.509 1.00 66.94 72 LYS A N 1
ATOM 571 C CA . LYS A 1 72 ? -1.568 -13.239 1.765 1.00 66.94 72 LYS A CA 1
ATOM 572 C C . LYS A 1 72 ? -0.263 -12.612 2.280 1.00 66.94 72 LYS A C 1
ATOM 574 O O . LYS A 1 72 ? 0.113 -12.873 3.415 1.00 66.94 72 LYS A O 1
ATOM 579 N N . HIS A 1 73 ? 0.441 -11.849 1.448 1.00 71.38 73 HIS A N 1
ATOM 580 C CA . HIS A 1 73 ? 1.664 -11.125 1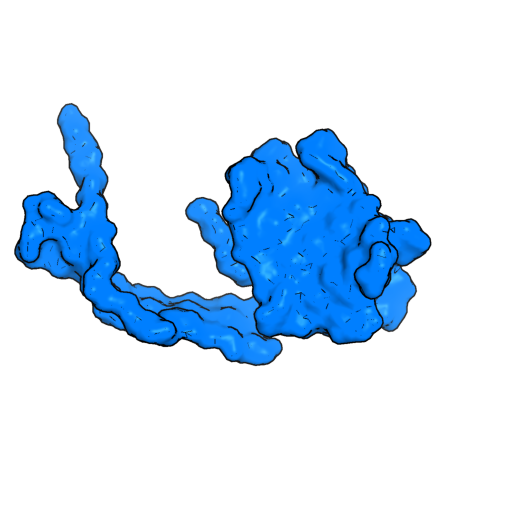.802 1.00 71.38 73 HIS A CA 1
ATOM 581 C C . HIS A 1 73 ? 1.442 -9.606 1.831 1.00 71.38 73 HIS A C 1
ATOM 583 O O . HIS A 1 73 ? 2.385 -8.840 1.994 1.00 71.38 73 HIS A O 1
ATOM 589 N N . THR A 1 74 ? 0.196 -9.159 1.662 1.00 73.44 74 THR A N 1
ATOM 590 C CA . THR A 1 74 ? -0.165 -7.757 1.833 1.00 73.44 74 THR A CA 1
ATOM 591 C C . THR A 1 74 ? -0.506 -7.521 3.295 1.00 73.44 74 THR A C 1
ATOM 593 O O . THR A 1 74 ? -1.389 -8.182 3.841 1.00 73.44 74 THR A O 1
ATOM 596 N N . TYR A 1 75 ? 0.179 -6.587 3.941 1.00 70.06 75 TYR A N 1
ATOM 597 C CA . TYR A 1 75 ? -0.095 -6.252 5.333 1.00 70.06 75 TYR A CA 1
ATOM 598 C C . TYR A 1 75 ? 0.186 -4.785 5.618 1.00 70.06 75 TYR A C 1
ATOM 600 O O . TYR A 1 75 ? 0.926 -4.111 4.901 1.00 70.06 75 TYR A O 1
ATOM 608 N N . ALA A 1 76 ? -0.399 -4.303 6.706 1.00 73.56 76 ALA A N 1
ATOM 609 C CA . ALA A 1 76 ? -0.096 -3.005 7.267 1.00 73.56 76 ALA A CA 1
ATOM 610 C C . ALA A 1 76 ? 0.335 -3.175 8.722 1.00 73.56 76 ALA A C 1
ATOM 612 O O . ALA A 1 76 ? -0.242 -3.966 9.466 1.00 73.56 76 ALA A O 1
ATOM 613 N N . GLN A 1 77 ? 1.359 -2.439 9.127 1.00 70.00 77 GLN A N 1
ATOM 614 C CA . GLN A 1 77 ? 1.871 -2.448 10.490 1.00 70.00 77 GLN A CA 1
ATOM 615 C C . GLN A 1 77 ? 2.280 -1.045 10.921 1.00 70.00 77 GLN A C 1
ATOM 617 O O . GLN A 1 77 ? 2.545 -0.176 10.095 1.00 70.00 77 GLN A O 1
ATOM 622 N N . THR A 1 78 ? 2.347 -0.821 12.228 1.00 68.62 78 THR A N 1
ATOM 623 C CA . THR A 1 78 ? 2.854 0.432 12.796 1.00 68.62 78 THR A CA 1
ATOM 624 C C . THR A 1 78 ? 4.104 0.131 13.605 1.00 68.62 78 THR A C 1
ATOM 626 O O . THR A 1 78 ? 4.108 -0.781 14.427 1.00 68.62 78 THR A O 1
ATOM 629 N N . THR A 1 79 ? 5.154 0.911 13.386 1.00 69.12 79 THR A N 1
ATOM 630 C CA . THR A 1 79 ? 6.434 0.778 14.086 1.00 69.12 79 THR A CA 1
ATOM 631 C C . THR A 1 79 ? 6.957 2.173 14.368 1.00 69.12 79 THR A C 1
ATOM 633 O O . THR A 1 79 ? 7.100 2.971 13.445 1.00 69.12 79 THR A O 1
ATOM 636 N N . ASN A 1 80 ? 7.250 2.471 15.634 1.00 72.56 80 ASN A N 1
ATOM 637 C CA . ASN A 1 80 ? 7.650 3.810 16.076 1.00 72.56 80 ASN A CA 1
ATOM 638 C C . ASN A 1 80 ? 6.649 4.890 15.612 1.00 72.56 80 ASN A C 1
ATOM 640 O O . ASN A 1 80 ? 5.469 4.831 15.946 1.00 72.56 80 ASN A O 1
ATOM 644 N N . ASP A 1 81 ? 7.129 5.869 14.847 1.00 74.62 81 ASP A N 1
ATOM 645 C CA . ASP A 1 81 ? 6.401 6.998 14.277 1.00 74.62 81 ASP A CA 1
ATOM 646 C C . ASP A 1 81 ? 5.994 6.789 12.805 1.00 74.62 81 ASP A C 1
ATOM 648 O O . ASP A 1 81 ? 5.716 7.757 12.089 1.00 74.62 81 ASP A O 1
ATOM 652 N N . GLN A 1 82 ? 5.938 5.531 12.351 1.00 74.50 82 GLN A N 1
ATOM 653 C CA . GLN A 1 82 ? 5.651 5.169 10.964 1.00 74.50 82 GLN A CA 1
ATOM 654 C C . GLN A 1 82 ? 4.580 4.085 10.854 1.00 74.50 82 GLN A C 1
ATOM 656 O O . GLN A 1 82 ? 4.602 3.071 11.556 1.00 74.50 82 GLN A O 1
ATOM 661 N N . LYS A 1 83 ? 3.666 4.276 9.903 1.00 82.00 83 LYS A N 1
ATOM 662 C CA . LYS A 1 83 ? 2.790 3.223 9.383 1.00 82.00 83 LYS A CA 1
ATOM 663 C C . LYS A 1 83 ? 3.427 2.668 8.115 1.00 82.00 83 LYS A C 1
ATOM 665 O O . LYS A 1 83 ? 3.710 3.432 7.198 1.00 82.00 83 LYS A O 1
ATOM 670 N N . MET A 1 84 ? 3.665 1.366 8.068 1.00 79.62 84 MET A N 1
ATOM 671 C CA . MET A 1 84 ? 4.250 0.678 6.922 1.00 79.62 84 MET A CA 1
ATOM 672 C C . MET A 1 84 ? 3.206 -0.226 6.286 1.00 79.62 84 MET A C 1
ATOM 674 O O . MET A 1 84 ? 2.536 -0.988 6.982 1.00 79.62 84 MET A O 1
ATOM 678 N N . TYR A 1 85 ? 3.101 -0.161 4.969 1.00 84.56 85 TYR A N 1
ATOM 679 C CA . TYR A 1 85 ? 2.177 -0.951 4.175 1.00 84.56 85 TYR A CA 1
ATOM 680 C C . TYR A 1 85 ? 2.983 -1.721 3.142 1.00 84.56 85 TYR A C 1
ATOM 682 O O . TYR A 1 85 ? 3.689 -1.103 2.353 1.00 84.56 85 TYR A O 1
ATOM 690 N N . GLN A 1 86 ? 2.901 -3.045 3.146 1.00 86.06 86 GLN A N 1
ATOM 691 C CA . GLN A 1 86 ? 3.645 -3.896 2.226 1.00 86.06 86 GLN A CA 1
ATOM 692 C C . GLN A 1 86 ? 2.697 -4.609 1.264 1.00 86.06 86 GLN A C 1
ATOM 694 O O . GLN A 1 86 ? 1.621 -5.047 1.671 1.00 86.06 86 GLN A O 1
ATOM 699 N N . ILE A 1 87 ? 3.113 -4.724 0.003 1.00 87.12 87 ILE A N 1
ATOM 700 C CA . ILE A 1 87 ? 2.426 -5.445 -1.070 1.00 87.12 87 ILE A CA 1
ATOM 701 C C . ILE A 1 87 ? 3.463 -6.248 -1.844 1.00 87.12 87 ILE A C 1
ATOM 703 O O . ILE A 1 87 ? 4.355 -5.668 -2.458 1.00 87.12 87 ILE A O 1
ATOM 707 N N . ASP A 1 88 ? 3.319 -7.564 -1.881 1.00 86.62 88 ASP A N 1
ATOM 708 C CA . ASP A 1 88 ? 4.074 -8.391 -2.822 1.00 86.62 88 ASP A CA 1
ATOM 709 C C . ASP A 1 88 ? 3.274 -8.533 -4.119 1.00 86.62 88 ASP A C 1
ATOM 711 O O . ASP A 1 88 ? 2.059 -8.724 -4.077 1.00 86.62 88 ASP A O 1
ATOM 715 N N . PHE A 1 89 ? 3.942 -8.497 -5.269 1.00 86.69 89 PHE A N 1
ATOM 716 C CA . PHE A 1 89 ? 3.344 -8.687 -6.588 1.00 86.69 89 PHE A CA 1
ATOM 717 C C . PHE A 1 89 ? 3.846 -9.963 -7.258 1.00 86.69 89 PHE A C 1
ATOM 719 O O . PHE A 1 89 ? 5.036 -10.286 -7.207 1.00 86.69 89 PHE A O 1
ATOM 726 N N . GLU A 1 90 ? 2.955 -10.656 -7.966 1.00 83.31 90 GLU A N 1
ATOM 727 C CA . GLU A 1 90 ? 3.308 -11.830 -8.764 1.00 83.31 90 GLU A CA 1
ATOM 728 C C . GLU A 1 90 ? 4.346 -11.467 -9.836 1.00 83.31 90 GLU A C 1
ATOM 730 O O . GLU A 1 90 ? 4.046 -10.719 -10.758 1.00 83.31 90 GLU A O 1
ATOM 735 N N . ASN A 1 91 ? 5.557 -12.025 -9.749 1.00 80.62 91 ASN A N 1
ATOM 736 C CA . ASN A 1 91 ? 6.661 -11.849 -10.711 1.00 80.62 91 ASN A CA 1
ATOM 737 C C . ASN A 1 91 ? 7.326 -10.457 -10.777 1.00 80.62 91 ASN A C 1
ATOM 739 O O . ASN A 1 91 ? 8.249 -10.291 -11.574 1.00 80.62 91 ASN A O 1
ATOM 743 N N . TYR A 1 92 ? 6.923 -9.479 -9.955 1.00 80.94 92 TYR A N 1
ATOM 744 C CA . TYR A 1 92 ? 7.477 -8.114 -10.023 1.00 80.94 92 TYR A CA 1
ATOM 745 C C . TYR A 1 92 ? 8.244 -7.693 -8.765 1.00 80.94 92 TYR A C 1
ATOM 747 O O . TYR A 1 92 ? 9.250 -7.010 -8.888 1.00 80.94 92 TYR A O 1
ATOM 755 N N . GLY A 1 93 ? 7.891 -8.190 -7.579 1.00 89.00 93 GLY A N 1
ATOM 756 C CA . GLY A 1 93 ? 8.632 -7.901 -6.346 1.00 89.00 93 GLY A CA 1
ATOM 757 C C . GLY A 1 93 ? 7.743 -7.310 -5.261 1.00 89.00 93 GLY A C 1
ATOM 758 O O . GLY A 1 93 ? 6.531 -7.491 -5.286 1.00 89.00 93 GLY A O 1
ATOM 759 N N . MET A 1 94 ? 8.350 -6.623 -4.302 1.00 91.75 94 MET A N 1
ATOM 760 C CA . MET A 1 94 ? 7.701 -6.106 -3.102 1.00 91.75 94 MET A CA 1
ATOM 761 C C . MET A 1 94 ? 7.685 -4.580 -3.107 1.00 91.75 94 MET A C 1
ATOM 763 O O . MET A 1 94 ? 8.694 -3.938 -3.389 1.00 91.75 94 MET A O 1
ATOM 767 N N . LEU A 1 95 ? 6.547 -4.000 -2.752 1.00 92.12 95 LEU A N 1
ATOM 768 C CA . LEU A 1 95 ? 6.343 -2.571 -2.583 1.00 92.12 95 LEU A CA 1
ATOM 769 C C . LEU A 1 95 ? 6.006 -2.268 -1.130 1.00 92.12 95 LEU A C 1
ATOM 771 O O . LEU A 1 95 ? 5.001 -2.745 -0.612 1.00 92.12 95 LEU A O 1
ATOM 775 N N . THR A 1 96 ? 6.803 -1.416 -0.506 1.00 92.25 96 THR A N 1
ATOM 776 C CA . THR A 1 96 ? 6.568 -0.913 0.842 1.00 92.25 96 THR A CA 1
ATOM 777 C C . THR A 1 96 ? 6.286 0.579 0.782 1.00 92.25 96 THR A C 1
ATOM 779 O O . THR A 1 96 ? 7.110 1.355 0.310 1.00 92.25 96 THR A O 1
ATOM 782 N N . ILE A 1 97 ? 5.130 1.000 1.278 1.00 91.31 97 ILE A N 1
ATOM 783 C CA . ILE A 1 97 ? 4.767 2.402 1.472 1.00 91.31 97 ILE A CA 1
ATOM 784 C C . ILE A 1 97 ? 4.964 2.726 2.948 1.00 91.31 97 ILE A C 1
ATOM 786 O O . ILE A 1 97 ? 4.393 2.051 3.801 1.00 91.31 97 ILE A O 1
ATOM 790 N N . ASN A 1 98 ? 5.715 3.776 3.262 1.00 90.00 98 ASN A N 1
ATOM 791 C CA . ASN A 1 98 ? 5.835 4.277 4.627 1.00 90.00 98 ASN A CA 1
ATOM 792 C C . ASN A 1 98 ? 5.115 5.613 4.740 1.00 90.00 98 ASN A C 1
ATOM 794 O O . ASN A 1 98 ? 5.370 6.544 3.979 1.00 90.00 98 ASN A O 1
ATOM 798 N N . GLN A 1 99 ? 4.227 5.707 5.715 1.00 87.06 99 GLN A N 1
ATOM 799 C CA . GLN A 1 99 ? 3.538 6.921 6.093 1.00 87.06 99 GLN A CA 1
ATOM 800 C C . GLN A 1 99 ? 4.072 7.395 7.441 1.00 87.06 99 GLN A C 1
ATOM 802 O O . GLN A 1 99 ? 3.828 6.783 8.481 1.00 87.06 99 GLN A O 1
ATOM 807 N N . GLU A 1 100 ? 4.761 8.526 7.415 1.00 84.12 100 GLU A N 1
ATOM 808 C CA . GLU A 1 100 ? 5.303 9.189 8.596 1.00 84.12 100 GLU A CA 1
ATOM 809 C C . GLU A 1 100 ? 4.192 9.894 9.390 1.00 84.12 100 GLU A C 1
ATOM 811 O O . GLU A 1 100 ? 3.253 10.436 8.797 1.00 84.12 100 GLU A O 1
ATOM 816 N N . ILE A 1 101 ? 4.336 10.026 10.716 1.00 74.56 101 ILE A N 1
ATOM 817 C CA . ILE A 1 101 ? 3.437 10.861 11.547 1.00 74.56 101 ILE A CA 1
ATOM 818 C C . ILE A 1 101 ? 3.345 12.305 11.030 1.00 74.56 101 ILE A C 1
ATOM 820 O O . ILE A 1 101 ? 2.282 12.923 11.085 1.00 74.56 101 ILE A O 1
ATOM 824 N N . LYS A 1 102 ? 4.440 12.844 10.478 1.00 75.56 102 LYS A N 1
ATOM 825 C CA . LYS A 1 102 ? 4.470 14.187 9.866 1.00 75.56 102 LYS A CA 1
ATOM 826 C C . LYS A 1 102 ? 3.644 14.290 8.577 1.00 75.56 102 LYS A C 1
ATOM 828 O O . LYS A 1 102 ? 3.518 15.377 8.023 1.00 75.56 102 LYS A O 1
ATOM 833 N N . GLY A 1 103 ? 3.097 13.175 8.096 1.00 77.62 103 GLY A N 1
ATOM 834 C CA . GLY A 1 103 ? 2.264 13.090 6.903 1.00 77.62 103 GLY A CA 1
ATOM 835 C C . GLY A 1 103 ? 3.040 12.851 5.610 1.00 77.62 103 GLY A C 1
ATOM 836 O O . GLY A 1 103 ? 2.413 12.758 4.558 1.00 77.62 103 GLY A O 1
ATOM 837 N N . HIS A 1 104 ? 4.371 12.738 5.665 1.00 90.88 104 HIS A N 1
ATOM 838 C CA . HIS A 1 104 ? 5.156 12.372 4.491 1.00 90.88 104 HIS A CA 1
ATOM 839 C C . HIS A 1 104 ? 4.905 10.916 4.106 1.00 90.88 104 HIS A C 1
ATOM 841 O O . HIS A 1 104 ? 4.761 10.053 4.971 1.00 90.88 104 HIS A O 1
ATOM 847 N N . LEU A 1 105 ? 4.867 10.657 2.803 1.00 93.31 105 LEU A N 1
ATOM 848 C CA . LEU A 1 105 ? 4.785 9.309 2.253 1.00 93.31 105 LEU A CA 1
ATOM 849 C C . LEU A 1 105 ? 6.100 8.993 1.553 1.00 93.31 105 LEU A C 1
ATOM 851 O O . LEU A 1 105 ? 6.498 9.739 0.662 1.00 93.31 105 LEU A O 1
ATOM 855 N N . SER A 1 106 ? 6.756 7.902 1.922 1.00 94.25 106 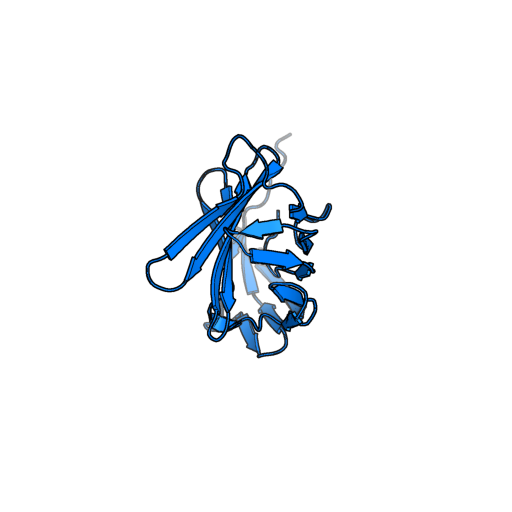SER A N 1
ATOM 856 C CA . SER A 1 106 ? 7.882 7.343 1.177 1.00 94.25 106 SER A CA 1
ATOM 857 C C . SER A 1 106 ? 7.530 5.956 0.659 1.00 94.25 106 SER A C 1
ATOM 859 O O . SER A 1 106 ? 6.546 5.346 1.077 1.00 94.25 106 SER A O 1
ATOM 861 N N . LEU A 1 107 ? 8.303 5.483 -0.307 1.00 94.62 107 LEU A N 1
ATOM 862 C CA . LEU A 1 107 ? 8.066 4.217 -0.973 1.00 94.62 107 LEU A CA 1
ATOM 863 C C . LEU A 1 107 ? 9.392 3.514 -1.219 1.00 94.62 107 LEU A C 1
ATOM 865 O O . LEU A 1 107 ? 10.375 4.146 -1.600 1.00 94.62 107 LEU A O 1
ATOM 869 N N . VAL A 1 108 ? 9.402 2.207 -1.017 1.00 94.75 108 VAL A N 1
ATOM 870 C CA . VAL A 1 108 ? 10.512 1.310 -1.316 1.00 94.75 108 VAL A CA 1
ATOM 871 C C . VAL A 1 108 ? 9.973 0.207 -2.211 1.00 94.75 108 VAL A C 1
ATOM 873 O O . VAL A 1 108 ? 8.931 -0.370 -1.926 1.00 94.75 108 VAL A O 1
ATOM 876 N N . TYR A 1 109 ? 10.661 -0.061 -3.309 1.00 93.75 109 TYR A N 1
ATOM 877 C CA . TYR A 1 109 ? 10.373 -1.166 -4.206 1.00 93.75 109 TYR A CA 1
ATOM 878 C C . TYR A 1 109 ? 11.591 -2.079 -4.272 1.00 93.75 109 TYR A C 1
ATOM 880 O O . TYR A 1 109 ? 12.699 -1.602 -4.525 1.00 93.75 109 TYR A O 1
ATOM 888 N N . THR A 1 110 ? 11.384 -3.371 -4.050 1.00 93.06 110 THR A N 1
ATOM 889 C CA . THR A 1 110 ? 12.438 -4.385 -4.042 1.00 93.06 110 THR A CA 1
ATOM 890 C C . THR A 1 110 ? 12.097 -5.492 -5.031 1.00 93.06 110 THR A C 1
ATOM 892 O O . THR A 1 110 ? 11.053 -6.133 -4.914 1.00 93.06 110 THR A O 1
ATOM 895 N N . GLN A 1 111 ? 12.990 -5.752 -5.983 1.00 89.56 111 GLN A N 1
ATOM 896 C CA . GLN A 1 111 ? 12.859 -6.814 -6.978 1.00 89.56 111 GLN A CA 1
ATOM 897 C C . GLN A 1 111 ? 14.152 -7.633 -7.016 1.00 89.56 111 GLN A C 1
ATOM 899 O O . GLN A 1 111 ? 15.179 -7.178 -7.510 1.00 89.56 111 GLN A O 1
ATOM 904 N N . GLY A 1 112 ? 14.113 -8.860 -6.487 1.00 86.56 112 GLY A N 1
ATOM 905 C CA . GLY A 1 112 ? 15.330 -9.656 -6.310 1.00 86.56 112 GLY A CA 1
ATOM 906 C C . GLY A 1 112 ? 16.289 -8.973 -5.331 1.00 86.56 112 GLY A C 1
ATOM 907 O O . GLY A 1 112 ? 15.917 -8.730 -4.186 1.00 86.56 112 GLY A O 1
ATOM 908 N N . GLU A 1 113 ? 17.507 -8.665 -5.781 1.00 87.38 113 GLU A N 1
ATOM 909 C CA . GLU A 1 113 ? 18.503 -7.918 -4.994 1.00 87.38 113 GLU A CA 1
ATOM 910 C C . GLU A 1 113 ? 18.412 -6.394 -5.198 1.00 87.38 113 GLU A C 1
ATOM 912 O O . GLU A 1 113 ? 18.960 -5.629 -4.402 1.00 87.38 113 GLU A O 1
ATOM 917 N N . ASP A 1 114 ? 17.692 -5.937 -6.226 1.00 89.56 114 ASP A N 1
ATOM 918 C CA . ASP A 1 114 ? 17.563 -4.516 -6.530 1.00 89.56 114 ASP A CA 1
ATOM 919 C C . ASP A 1 114 ? 16.547 -3.861 -5.596 1.00 89.56 114 ASP A C 1
ATOM 921 O O . ASP A 1 114 ? 15.425 -4.339 -5.422 1.00 89.56 114 ASP A O 1
ATOM 925 N N . THR A 1 115 ? 16.930 -2.735 -4.995 1.00 93.56 115 THR A N 1
ATOM 926 C CA . THR A 1 115 ? 16.045 -1.920 -4.157 1.00 93.56 115 THR A CA 1
ATOM 927 C C . THR A 1 115 ? 16.106 -0.469 -4.597 1.00 93.56 115 THR A C 1
ATOM 929 O O . THR A 1 115 ? 17.182 0.123 -4.684 1.00 93.56 115 THR A O 1
ATOM 932 N N . VAL A 1 116 ? 14.939 0.120 -4.842 1.00 94.06 116 VAL A N 1
ATOM 933 C CA . VAL A 1 116 ? 14.797 1.522 -5.227 1.00 94.06 116 VAL A CA 1
ATOM 934 C C . VAL A 1 116 ? 13.812 2.217 -4.304 1.00 94.06 116 VAL A C 1
ATOM 936 O O . VAL A 1 116 ? 12.776 1.660 -3.950 1.00 94.06 116 VAL A O 1
ATOM 939 N N . SER A 1 117 ? 14.119 3.452 -3.921 1.00 94.19 117 SER A N 1
ATOM 940 C CA . SER A 1 117 ? 13.275 4.253 -3.042 1.00 94.19 117 SER A CA 1
ATOM 941 C C . SER A 1 117 ? 12.811 5.551 -3.699 1.00 94.19 117 SER A C 1
ATOM 943 O O . SER A 1 117 ? 13.454 6.106 -4.592 1.00 94.19 117 SER A O 1
ATOM 945 N N . CYS A 1 118 ? 11.669 6.041 -3.230 1.00 94.56 118 CYS A N 1
ATOM 946 C CA . CYS A 1 118 ? 11.109 7.339 -3.560 1.00 94.56 118 CYS A CA 1
ATOM 947 C C . CYS A 1 118 ? 10.705 8.044 -2.262 1.00 94.56 118 CYS A C 1
ATOM 949 O O . CYS A 1 118 ? 9.889 7.531 -1.497 1.00 94.56 118 CYS A O 1
ATOM 951 N N . GLY A 1 119 ? 11.257 9.235 -2.023 1.00 92.50 119 GLY A N 1
ATOM 952 C CA . GLY A 1 119 ? 11.056 9.969 -0.772 1.00 92.50 119 GLY A CA 1
ATOM 953 C C . GLY A 1 119 ? 11.738 9.327 0.443 1.00 92.50 119 GLY A C 1
ATOM 954 O O . GLY A 1 119 ? 12.385 8.287 0.349 1.00 92.50 119 GLY A O 1
ATOM 955 N N . ASP A 1 120 ? 11.589 9.978 1.591 1.00 90.81 120 ASP A N 1
ATOM 956 C CA . ASP A 1 120 ? 12.070 9.551 2.901 1.00 90.81 120 ASP A CA 1
ATOM 957 C C . ASP A 1 120 ? 11.232 10.205 4.022 1.00 90.81 120 ASP A C 1
ATOM 959 O O . ASP A 1 120 ? 10.211 10.853 3.779 1.00 90.81 120 ASP A O 1
ATOM 963 N N . ARG A 1 121 ? 11.683 10.073 5.275 1.00 86.81 121 ARG A N 1
ATOM 964 C CA . ARG A 1 121 ? 11.012 10.651 6.452 1.00 86.81 121 ARG A CA 1
ATOM 965 C C . ARG A 1 121 ? 10.851 12.181 6.432 1.00 86.81 121 ARG A C 1
ATOM 967 O O . ARG A 1 121 ? 10.026 12.746 7.152 1.00 86.81 121 ARG A O 1
ATOM 974 N N . ASN A 1 122 ? 11.653 12.885 5.643 1.00 88.56 122 ASN A N 1
ATOM 975 C CA . ASN A 1 122 ? 11.683 14.341 5.535 1.00 88.56 122 ASN A CA 1
ATOM 976 C C . ASN A 1 122 ? 11.132 14.846 4.192 1.00 88.56 122 ASN A C 1
ATOM 978 O O . ASN A 1 122 ? 10.754 16.013 4.111 1.00 88.56 122 ASN A O 1
ATOM 982 N N . ILE A 1 123 ? 11.094 14.004 3.156 1.00 91.50 123 ILE A N 1
ATOM 983 C CA . ILE A 1 123 ? 10.711 14.376 1.792 1.00 91.50 123 ILE A CA 1
ATOM 984 C C . ILE A 1 123 ? 9.688 13.375 1.261 1.00 91.50 123 ILE A C 1
ATOM 986 O O . ILE A 1 123 ? 9.978 12.196 1.104 1.00 91.50 123 ILE A O 1
ATOM 990 N N . SER A 1 124 ? 8.493 13.848 0.908 1.00 94.12 124 SER A N 1
ATOM 991 C CA . SER A 1 124 ? 7.475 12.964 0.326 1.00 94.12 124 SER A CA 1
ATOM 992 C C . SER A 1 124 ? 7.847 12.500 -1.084 1.00 94.12 124 SER A C 1
ATOM 994 O O . SER A 1 124 ? 8.338 13.277 -1.906 1.00 94.12 124 SER A O 1
ATOM 996 N N . CYS A 1 125 ? 7.536 11.244 -1.382 1.00 96.06 125 CYS A N 1
ATOM 997 C CA . CYS A 1 125 ? 7.574 10.676 -2.716 1.00 96.06 125 CYS A CA 1
ATOM 998 C C . CYS A 1 125 ? 6.618 11.435 -3.640 1.00 96.06 125 CYS A C 1
ATOM 1000 O O . CYS A 1 125 ? 5.410 11.517 -3.403 1.00 96.06 125 CYS A O 1
ATOM 1002 N N . LYS A 1 126 ? 7.157 12.004 -4.717 1.00 95.81 126 LYS A N 1
ATOM 1003 C CA . LYS A 1 126 ? 6.364 12.791 -5.660 1.00 95.81 126 LYS A CA 1
ATOM 1004 C C . LYS A 1 126 ? 5.365 11.895 -6.396 1.00 95.81 126 LYS A C 1
ATOM 1006 O O . LYS A 1 126 ? 5.739 10.861 -6.938 1.00 95.81 126 LYS A O 1
ATOM 1011 N N . GLY A 1 127 ? 4.110 12.339 -6.458 1.00 95.31 127 GLY A N 1
ATOM 1012 C CA . GLY A 1 127 ? 3.035 11.619 -7.147 1.00 95.31 127 GLY A CA 1
ATOM 1013 C C . GLY A 1 127 ? 2.321 10.579 -6.285 1.00 95.31 127 GLY A C 1
ATOM 1014 O O . GLY A 1 127 ? 1.281 10.078 -6.703 1.00 95.31 127 GLY A O 1
ATOM 1015 N N . LEU A 1 128 ? 2.833 10.287 -5.085 1.00 95.88 128 LEU A N 1
ATOM 1016 C CA . LEU A 1 128 ? 2.171 9.429 -4.112 1.00 95.88 128 LEU A CA 1
ATOM 1017 C C . LEU A 1 128 ? 1.326 10.283 -3.165 1.00 95.88 128 LEU A C 1
ATOM 1019 O O . LEU A 1 128 ? 1.795 11.270 -2.600 1.00 95.88 128 LEU A O 1
ATOM 1023 N N . SER A 1 129 ? 0.069 9.900 -2.991 1.00 94.00 129 SER A N 1
ATOM 1024 C CA . SER A 1 129 ? -0.857 10.558 -2.070 1.00 94.00 129 SER A CA 1
ATOM 1025 C C . SER A 1 129 ? -1.756 9.534 -1.398 1.00 94.00 129 SER A C 1
ATOM 1027 O O . SER A 1 129 ? -1.873 8.401 -1.860 1.00 94.00 129 SER A O 1
ATOM 1029 N N . VAL A 1 130 ? -2.383 9.937 -0.300 1.00 89.44 130 VAL A N 1
ATOM 1030 C CA . VAL A 1 130 ? -3.340 9.112 0.429 1.00 89.44 130 VAL A CA 1
ATOM 1031 C C . VAL A 1 130 ? -4.549 9.963 0.794 1.00 89.44 130 VAL A C 1
ATOM 1033 O O . VAL A 1 130 ? -4.412 11.164 1.054 1.00 89.44 130 VAL A O 1
ATOM 1036 N N . ASP A 1 131 ? -5.725 9.350 0.803 1.00 86.00 131 ASP A N 1
ATOM 1037 C CA . ASP A 1 131 ? -6.976 10.002 1.173 1.00 86.00 131 ASP A CA 1
ATOM 1038 C C . ASP A 1 131 ? -6.995 10.519 2.630 1.00 86.00 131 ASP A C 1
ATOM 1040 O O . ASP A 1 131 ? -6.022 10.445 3.393 1.00 86.00 131 ASP A O 1
ATOM 1044 N N . GLN A 1 132 ? -8.110 11.135 3.025 1.00 79.69 132 GLN A N 1
ATOM 1045 C CA . GLN A 1 132 ? -8.268 11.673 4.379 1.00 79.69 132 GLN A CA 1
ATOM 1046 C C . GLN A 1 132 ? -8.307 10.566 5.434 1.00 79.69 132 GLN A C 1
ATOM 1048 O O . GLN A 1 132 ? -7.770 10.753 6.525 1.00 79.69 132 GLN A O 1
ATOM 1053 N N . LEU A 1 133 ? -8.889 9.417 5.081 1.00 74.50 133 LEU A N 1
ATOM 1054 C CA . LEU A 1 133 ? -9.019 8.256 5.957 1.00 74.50 133 LEU A CA 1
ATOM 1055 C C . LEU A 1 133 ? -7.711 7.467 6.101 1.00 74.50 133 LEU A C 1
ATOM 1057 O O . LEU A 1 133 ? -7.613 6.632 6.994 1.00 74.50 133 LEU A O 1
ATOM 1061 N N . LYS A 1 134 ? -6.690 7.774 5.291 1.00 75.62 134 LYS A N 1
ATOM 1062 C CA . LYS A 1 134 ? -5.378 7.108 5.281 1.00 75.62 134 LYS A CA 1
ATOM 1063 C C . LYS A 1 134 ? -5.455 5.636 4.875 1.00 75.62 134 LYS A C 1
ATOM 1065 O O . LYS A 1 134 ? -4.694 4.821 5.380 1.00 75.62 134 LYS A O 1
ATOM 1070 N N . GLN A 1 135 ? -6.369 5.318 3.963 1.00 74.88 135 GLN A N 1
ATOM 1071 C CA . GLN A 1 135 ? -6.656 3.949 3.529 1.00 74.88 135 GLN A CA 1
ATOM 1072 C C . GLN A 1 135 ? -6.488 3.760 2.022 1.00 74.88 135 GLN A C 1
ATOM 1074 O O . GLN A 1 135 ? -6.064 2.691 1.591 1.00 74.88 135 GLN A O 1
ATOM 1079 N N . ASN A 1 136 ? -6.777 4.782 1.213 1.00 85.00 136 ASN A N 1
ATOM 1080 C CA . ASN A 1 136 ? -6.645 4.694 -0.240 1.00 85.00 136 ASN A CA 1
ATOM 1081 C C . ASN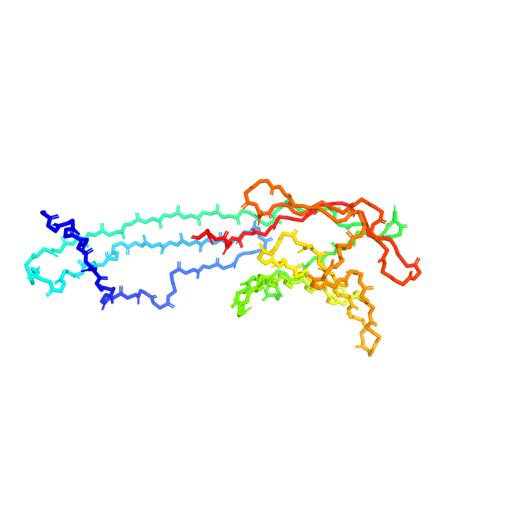 A 1 136 ? -5.426 5.477 -0.734 1.00 85.00 136 ASN A C 1
ATOM 1083 O O . ASN A 1 136 ? -5.381 6.707 -0.625 1.00 85.00 136 ASN A O 1
ATOM 1087 N N . PHE A 1 137 ? -4.452 4.764 -1.297 1.00 89.94 137 PHE A N 1
ATOM 1088 C CA . PHE A 1 137 ? -3.235 5.331 -1.862 1.00 89.94 137 PHE A CA 1
ATOM 1089 C C . PHE A 1 137 ? -3.402 5.550 -3.357 1.00 89.94 137 PHE A C 1
ATOM 1091 O O . PHE A 1 137 ? -3.787 4.645 -4.089 1.00 89.94 137 PHE A O 1
ATOM 1098 N N . THR A 1 138 ? -3.074 6.752 -3.820 1.00 94.00 138 THR A N 1
ATOM 1099 C CA . THR A 1 138 ? -3.080 7.111 -5.239 1.00 94.00 138 THR A CA 1
ATOM 1100 C C . THR A 1 138 ? -1.658 7.348 -5.723 1.00 94.00 138 THR A C 1
ATOM 1102 O O . THR A 1 138 ? -0.922 8.160 -5.158 1.00 94.00 138 THR A O 1
ATOM 1105 N N . PHE A 1 139 ? -1.311 6.661 -6.807 1.00 95.56 139 PHE A N 1
ATOM 1106 C CA . PHE A 1 139 ? -0.045 6.723 -7.516 1.00 95.56 139 PHE A CA 1
ATOM 1107 C C . PHE A 1 139 ? -0.275 7.465 -8.830 1.00 95.56 139 PHE A C 1
ATOM 1109 O O . PHE A 1 139 ? -0.945 6.970 -9.736 1.00 95.56 139 PHE A O 1
ATOM 1116 N N . ASN A 1 140 ? 0.274 8.668 -8.941 1.00 96.31 140 ASN A N 1
ATOM 1117 C CA . ASN A 1 140 ? 0.229 9.469 -10.154 1.00 96.31 140 ASN A CA 1
ATOM 1118 C C . ASN A 1 140 ? 1.654 9.744 -10.632 1.00 96.31 140 ASN A C 1
ATOM 1120 O O . ASN A 1 140 ? 2.327 10.646 -10.134 1.00 96.31 140 ASN A O 1
ATOM 1124 N N . ASN A 1 141 ? 2.096 8.959 -11.612 1.00 95.56 141 ASN A N 1
ATOM 1125 C CA . ASN A 1 141 ? 3.439 8.995 -12.178 1.00 95.56 141 ASN A CA 1
ATOM 1126 C C . ASN A 1 141 ? 4.552 8.856 -11.126 1.00 95.56 141 ASN A C 1
ATOM 1128 O O . ASN A 1 141 ? 5.561 9.564 -11.172 1.00 95.56 141 ASN A O 1
ATOM 1132 N N . VAL A 1 142 ? 4.366 7.935 -10.177 1.00 95.75 142 VAL A N 1
ATOM 1133 C CA . VAL A 1 142 ? 5.354 7.652 -9.130 1.00 95.75 142 VAL A CA 1
ATOM 1134 C C . VAL A 1 142 ? 6.555 6.957 -9.754 1.00 95.75 142 VAL A C 1
ATOM 1136 O O . VAL A 1 142 ? 6.400 5.926 -10.404 1.00 95.75 142 VAL A O 1
ATOM 1139 N N . LYS A 1 143 ? 7.750 7.519 -9.563 1.00 94.00 143 LYS A N 1
ATOM 1140 C CA . LYS A 1 143 ? 8.995 6.971 -10.110 1.00 94.00 143 LYS A CA 1
ATOM 1141 C C . LYS A 1 143 ? 9.639 5.977 -9.148 1.00 94.00 143 LYS A C 1
ATOM 1143 O O . LYS A 1 143 ? 9.891 6.316 -7.996 1.00 94.00 143 LYS A O 1
ATOM 1148 N N . ILE A 1 144 ? 9.956 4.794 -9.666 1.00 88.75 144 ILE A N 1
ATOM 1149 C CA . ILE A 1 144 ? 10.752 3.755 -9.005 1.00 88.75 144 ILE A CA 1
ATOM 1150 C C . ILE A 1 144 ? 11.857 3.311 -9.967 1.00 88.75 144 ILE A C 1
ATOM 1152 O O . ILE A 1 144 ? 11.677 2.444 -10.814 1.00 88.75 144 ILE A O 1
ATOM 1156 N N . GLY A 1 145 ? 13.005 3.983 -9.891 1.00 87.12 145 GLY A N 1
ATOM 1157 C CA . GLY A 1 145 ? 14.112 3.762 -10.822 1.00 87.12 145 GLY A CA 1
ATOM 1158 C C . GLY A 1 145 ? 13.766 4.297 -12.211 1.00 87.12 145 GLY A C 1
ATOM 1159 O O . GLY A 1 145 ? 13.369 5.457 -12.345 1.00 87.12 145 GLY A O 1
ATOM 1160 N N . SER A 1 146 ? 13.907 3.466 -13.245 1.00 88.69 146 SER A N 1
ATOM 1161 C CA . SER A 1 146 ? 13.445 3.802 -14.600 1.00 88.69 146 SER A CA 1
ATOM 1162 C C . SER A 1 146 ? 11.923 3.754 -14.736 1.00 88.69 146 SER A C 1
ATOM 1164 O O . SER A 1 146 ? 11.359 4.418 -15.614 1.00 88.69 146 SER A O 1
ATOM 1166 N N . ASP A 1 147 ? 11.258 3.008 -13.855 1.00 90.19 147 ASP A N 1
ATOM 1167 C CA . ASP A 1 147 ? 9.862 2.646 -14.010 1.00 90.19 147 ASP A CA 1
ATOM 1168 C C . ASP A 1 147 ? 8.912 3.649 -13.367 1.00 90.19 147 ASP A C 1
ATOM 1170 O O . ASP A 1 147 ? 9.283 4.523 -12.574 1.00 90.19 147 ASP A O 1
ATOM 1174 N N . THR A 1 148 ? 7.650 3.553 -13.776 1.00 93.25 148 THR A N 1
ATOM 1175 C CA . THR A 1 148 ? 6.582 4.437 -13.314 1.00 93.25 148 THR A CA 1
ATOM 1176 C C . THR A 1 148 ? 5.367 3.633 -12.891 1.00 93.25 148 THR A C 1
ATOM 1178 O O . THR A 1 148 ? 4.801 2.906 -13.707 1.00 93.25 148 THR A O 1
ATOM 1181 N N . ILE A 1 149 ? 4.937 3.817 -11.646 1.00 92.31 149 ILE A N 1
ATOM 1182 C CA . ILE A 1 149 ? 3.697 3.255 -11.117 1.00 92.31 149 ILE A CA 1
ATOM 1183 C C . ILE A 1 149 ? 2.592 4.305 -11.215 1.00 92.31 149 ILE A C 1
ATOM 1185 O O . ILE A 1 149 ? 2.761 5.468 -10.831 1.00 92.31 149 ILE A O 1
ATOM 1189 N N . ASN A 1 150 ? 1.444 3.869 -11.721 1.00 92.94 150 ASN A N 1
ATOM 1190 C CA . ASN A 1 150 ? 0.197 4.617 -11.717 1.00 92.94 150 ASN A CA 1
ATOM 1191 C C . ASN A 1 150 ? -0.921 3.775 -11.117 1.00 92.94 150 ASN A C 1
ATOM 1193 O O . ASN A 1 150 ? -0.856 2.552 -11.169 1.00 92.94 150 ASN A O 1
ATOM 1197 N N . GLY A 1 151 ? -1.957 4.431 -10.603 1.00 91.12 151 GLY A N 1
ATOM 1198 C CA . GLY A 1 151 ? -3.164 3.760 -10.149 1.00 91.12 151 GLY A CA 1
ATOM 1199 C C . GLY A 1 151 ? -3.525 4.048 -8.709 1.00 91.12 151 GLY A C 1
ATOM 1200 O O . GLY A 1 151 ? -3.175 5.084 -8.147 1.00 91.12 151 GLY A O 1
ATOM 1201 N N . ASN A 1 152 ? -4.247 3.114 -8.118 1.00 89.75 152 ASN A N 1
ATOM 1202 C CA . ASN A 1 152 ? -4.702 3.184 -6.744 1.00 89.75 152 ASN A CA 1
ATOM 1203 C C . ASN A 1 152 ? -4.591 1.823 -6.066 1.00 89.75 152 ASN A C 1
ATOM 1205 O O . ASN A 1 152 ? -4.608 0.784 -6.727 1.00 89.75 152 ASN A O 1
ATOM 1209 N N . PHE A 1 153 ? -4.431 1.863 -4.749 1.00 85.56 153 PHE A N 1
ATOM 1210 C CA . PHE A 1 153 ? -4.440 0.685 -3.901 1.00 85.56 153 PHE A CA 1
ATOM 1211 C C . PHE A 1 153 ? -5.080 1.027 -2.561 1.00 85.56 153 PHE A C 1
ATOM 1213 O O . PHE A 1 153 ? -4.646 1.950 -1.866 1.00 85.56 153 PHE A O 1
ATOM 1220 N N . TYR A 1 154 ? -6.097 0.260 -2.198 1.00 81.56 154 TYR A N 1
ATOM 1221 C CA . TYR A 1 154 ? -6.766 0.366 -0.915 1.00 81.56 154 TYR A CA 1
ATOM 1222 C C . TYR A 1 154 ? -6.182 -0.629 0.094 1.00 81.56 154 TYR A C 1
ATOM 1224 O O . TYR A 1 154 ? -6.156 -1.835 -0.153 1.00 81.56 154 TYR A O 1
ATOM 1232 N N . PHE A 1 155 ? -5.759 -0.130 1.255 1.00 72.12 155 PHE A N 1
ATOM 1233 C CA . PHE A 1 155 ? -5.366 -0.960 2.390 1.00 72.12 155 PHE A CA 1
ATOM 1234 C C . PHE A 1 155 ? -6.487 -1.046 3.421 1.00 72.12 155 PHE A C 1
ATOM 1236 O O . PHE A 1 155 ? -6.790 -0.091 4.139 1.00 72.12 155 PHE A O 1
ATOM 1243 N N . ALA A 1 156 ? -7.047 -2.247 3.532 1.00 57.81 156 ALA A N 1
ATOM 1244 C CA . ALA A 1 156 ? -7.895 -2.650 4.638 1.00 57.81 156 ALA A CA 1
ATOM 1245 C C . ALA A 1 156 ? -7.089 -2.698 5.946 1.00 57.81 156 ALA A C 1
ATOM 1247 O O . ALA A 1 156 ? -6.019 -3.300 5.985 1.00 57.81 156 ALA A O 1
ATOM 1248 N N . GLY A 1 157 ? -7.619 -2.142 7.038 1.00 49.78 157 GLY A N 1
ATOM 1249 C CA . GLY A 1 157 ? -7.164 -2.533 8.380 1.00 49.78 157 GLY A CA 1
ATOM 1250 C C . GLY A 1 157 ? -6.163 -1.620 9.090 1.00 49.78 157 GLY A C 1
ATOM 1251 O O . GLY A 1 157 ? -5.544 -2.065 10.052 1.00 49.78 157 GLY A O 1
ATOM 1252 N N . VAL A 1 158 ? -6.043 -0.343 8.715 1.00 48.50 158 VAL A N 1
ATOM 1253 C CA . VAL A 1 158 ? -5.361 0.639 9.578 1.00 48.50 158 VAL A CA 1
ATOM 1254 C C . VAL A 1 158 ? -6.374 1.608 10.172 1.00 48.50 158 VAL A C 1
ATOM 1256 O O . VAL A 1 158 ? -6.700 2.643 9.592 1.00 48.50 158 VAL A O 1
ATOM 1259 N N . PHE A 1 159 ? -6.889 1.244 11.344 1.00 45.31 159 PHE A N 1
ATOM 1260 C CA . PHE A 1 159 ? -7.692 2.134 12.178 1.00 45.31 159 PHE A CA 1
ATOM 1261 C C . PHE A 1 159 ? -6.778 3.142 12.897 1.00 45.31 159 PHE A C 1
ATOM 1263 O O . PHE A 1 159 ? -5.580 2.896 13.073 1.00 45.31 159 PHE A O 1
ATOM 1270 N N . GLN A 1 160 ? -7.319 4.325 13.200 1.00 43.88 160 GLN A N 1
ATOM 1271 C CA . GLN A 1 160 ? -6.639 5.344 14.007 1.00 43.88 160 GLN A CA 1
ATOM 1272 C C . GLN A 1 160 ? -6.442 4.871 15.443 1.00 43.88 160 GLN A C 1
ATOM 1274 O O . GLN A 1 160 ? -7.370 4.219 15.969 1.00 43.88 160 GLN A O 1
#

Secondary structure (DSSP, 8-state):
-------EEE----TTSEEE-SSEEEEEEEEEEEEESS-TT-EEEEEEEEEEES--B--EETTTEE--B-GGG-EEEEETTEEEEEEEETTTEEEEEEEETTS-EEEEEEETTEEEEE--SSSPPTTEEE-TTS-EEEEEEEEETTEEEEEEEE-TT---

Organism: Acinetobacter bereziniae (NCBI:txid106648)